Protein AF-A0AAD0AYL0-F1 (afdb_monomer)

Secondary structure (DSSP, 8-state):
----HHHHHHHHHHHHHHHHHHHT--HHHHHHHHHHHHHHHHHHHHHHHHHHTTT-----

pLDDT: mean 80.18, std 14.62, range [49.75, 94.0]

Foldseek 3Di:
DPPDVLVVQLVVLVVLLVVCVVVVHDPVSNVVSVVSNVVSVVVVVVVVCVVVVVVPPPDD

Nearest PDB structures (foldseek):
  3ub0-assembly1_A  TM=6.651E-01  e=4.630E-01  Feline infectious peritonitis virus (strain 79-1146)
  7re3-assembly1_B  TM=6.685E-01  e=9.585E-01  Severe acute respiratory syndrome coronavirus 2
  5lcy-assembly1_C  TM=5.885E-01  e=5.010E+00  Salmonella enterica subsp. enterica serovar Typhimurium

Structure (mmCIF, N/CA/C/O backbone):
data_AF-A0AAD0AYL0-F1
#
_entry.id   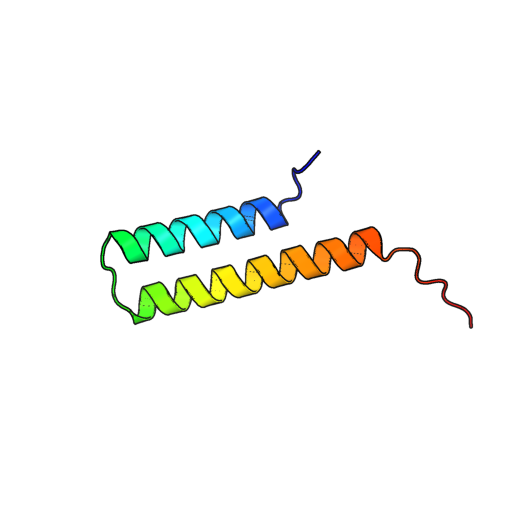AF-A0AAD0AYL0-F1
#
loop_
_atom_site.group_PDB
_atom_site.id
_atom_site.type_symbol
_atom_site.label_atom_id
_atom_site.label_alt_id
_atom_site.label_comp_id
_atom_site.lab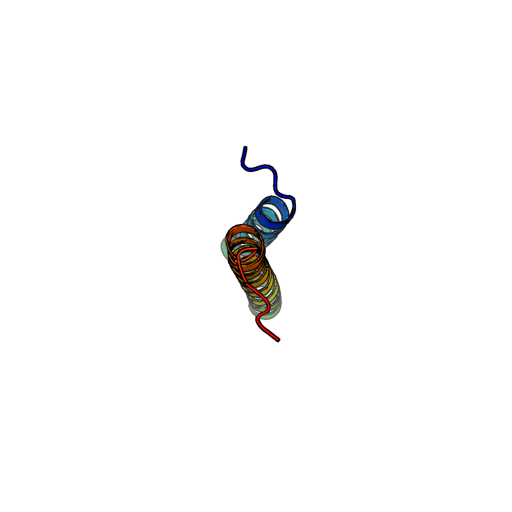el_asym_id
_atom_site.label_entity_id
_atom_site.label_seq_id
_atom_site.pdbx_PDB_ins_code
_atom_site.Cartn_x
_atom_site.Cartn_y
_atom_site.Cartn_z
_atom_site.occupancy
_atom_site.B_iso_or_equiv
_atom_site.auth_seq_id
_atom_site.auth_comp_id
_atom_site.auth_asym_id
_atom_site.auth_atom_id
_atom_site.pdbx_PDB_model_num
ATOM 1 N N . MET A 1 1 ? 9.590 8.487 -18.562 1.00 49.75 1 MET A N 1
ATOM 2 C CA . MET A 1 1 ? 8.369 9.221 -18.165 1.00 49.75 1 MET A CA 1
ATOM 3 C C . MET A 1 1 ? 7.579 8.265 -17.285 1.00 49.75 1 MET A C 1
ATOM 5 O O . MET A 1 1 ? 7.453 7.114 -17.699 1.00 49.75 1 MET A O 1
ATOM 9 N N . PRO A 1 2 ? 7.251 8.613 -16.031 1.00 51.41 2 PRO A N 1
ATOM 10 C CA . P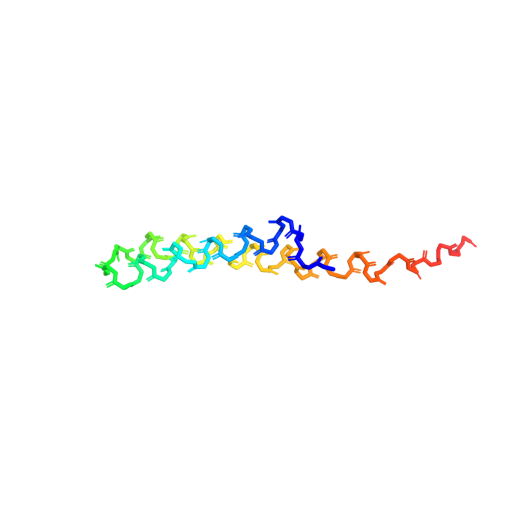RO A 1 2 ? 6.840 7.634 -15.034 1.00 51.41 2 PRO A CA 1
ATOM 11 C C . PRO A 1 2 ? 5.328 7.401 -15.109 1.00 51.41 2 PRO A C 1
ATOM 13 O O . PRO A 1 2 ? 4.599 7.724 -14.184 1.00 51.41 2 PRO A O 1
ATOM 16 N N . ASP A 1 3 ? 4.869 6.814 -16.208 1.00 56.41 3 ASP A N 1
ATOM 17 C CA . ASP A 1 3 ? 3.462 6.454 -16.415 1.00 56.41 3 ASP A CA 1
ATOM 18 C C . ASP A 1 3 ? 3.316 4.933 -16.487 1.00 56.41 3 ASP A C 1
ATOM 20 O O . ASP A 1 3 ? 2.540 4.391 -17.271 1.00 56.41 3 ASP A O 1
ATOM 24 N N . HIS A 1 4 ? 4.112 4.206 -15.694 1.00 69.56 4 HIS A N 1
ATOM 25 C CA . HIS A 1 4 ? 3.894 2.774 -15.577 1.00 69.56 4 HIS A CA 1
ATOM 26 C C . HIS A 1 4 ? 2.667 2.536 -14.691 1.00 69.56 4 HIS A C 1
ATOM 28 O O . HIS A 1 4 ? 2.679 2.947 -13.527 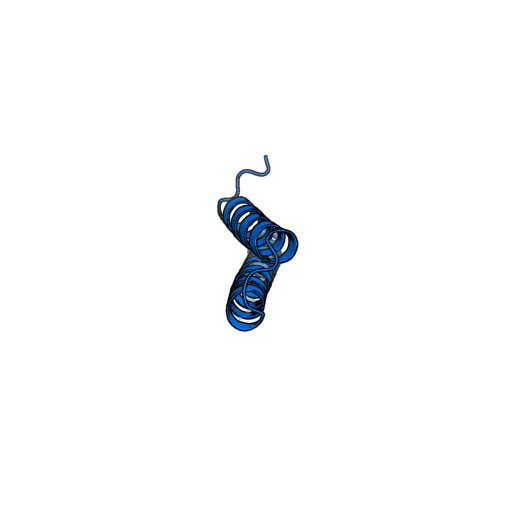1.00 69.56 4 HIS A O 1
ATOM 34 N N . PRO A 1 5 ? 1.620 1.863 -15.209 1.00 78.69 5 PRO A N 1
ATOM 35 C CA . PRO A 1 5 ? 0.332 1.707 -14.527 1.00 78.69 5 PRO A CA 1
ATOM 36 C C . PRO A 1 5 ? 0.458 1.042 -13.151 1.00 78.69 5 PRO A C 1
ATOM 38 O O . PRO A 1 5 ? -0.354 1.283 -12.271 1.00 78.69 5 PRO A O 1
ATOM 41 N N . ILE A 1 6 ? 1.527 0.278 -12.937 1.00 79.06 6 ILE A N 1
ATOM 42 C CA . ILE A 1 6 ? 1.898 -0.330 -11.658 1.00 79.06 6 ILE A CA 1
ATOM 43 C C . ILE A 1 6 ? 2.175 0.706 -10.553 1.00 79.06 6 ILE A C 1
ATOM 45 O O . ILE A 1 6 ? 1.752 0.515 -9.417 1.00 79.06 6 ILE A O 1
ATOM 49 N N . TYR A 1 7 ? 2.812 1.840 -10.864 1.00 81.44 7 TYR A N 1
ATOM 50 C CA . TYR A 1 7 ? 3.024 2.902 -9.872 1.00 81.44 7 TYR A CA 1
ATOM 51 C C . TYR A 1 7 ? 1.736 3.668 -9.568 1.00 81.44 7 TYR A C 1
ATOM 53 O O . TYR A 1 7 ? 1.521 4.066 -8.425 1.00 81.44 7 TYR A O 1
ATOM 61 N N . LEU A 1 8 ? 0.862 3.837 -10.567 1.00 85.56 8 LEU A N 1
ATOM 62 C CA . LEU A 1 8 ? -0.461 4.434 -10.372 1.00 85.56 8 LEU A CA 1
ATOM 63 C C . LEU A 1 8 ? -1.337 3.549 -9.475 1.00 85.56 8 LEU A C 1
ATOM 65 O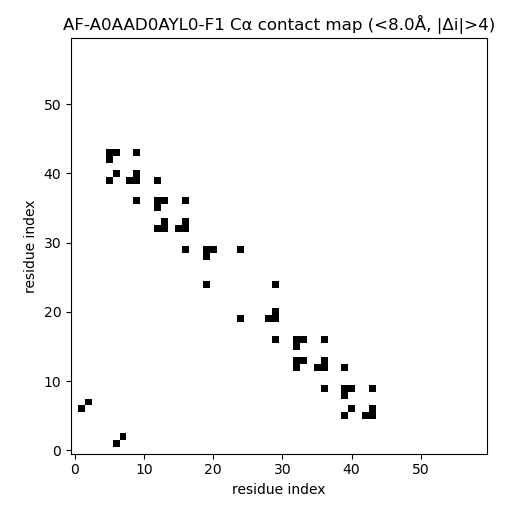 O . LEU A 1 8 ? -1.959 4.061 -8.549 1.00 85.56 8 LEU A O 1
ATOM 69 N N . GLN A 1 9 ? -1.314 2.229 -9.685 1.00 85.12 9 GLN A N 1
ATOM 70 C CA . GLN A 1 9 ? -2.034 1.265 -8.845 1.00 85.12 9 GLN A CA 1
ATOM 71 C C . GLN A 1 9 ? -1.501 1.229 -7.404 1.00 85.12 9 GLN A C 1
ATOM 73 O O . GLN A 1 9 ? -2.289 1.191 -6.461 1.00 85.12 9 GLN A O 1
ATOM 78 N N . ALA A 1 10 ? -0.181 1.309 -7.207 1.00 87.06 10 ALA A N 1
ATOM 79 C CA . ALA A 1 10 ? 0.403 1.406 -5.867 1.00 87.06 10 ALA A CA 1
ATOM 80 C C . ALA A 1 10 ? 0.021 2.719 -5.157 1.00 87.06 10 ALA A C 1
ATOM 82 O O . ALA A 1 10 ? -0.314 2.712 -3.972 1.00 87.06 10 ALA A O 1
ATOM 83 N N . ALA A 1 11 ? 0.026 3.843 -5.880 1.00 88.38 11 ALA A N 1
ATOM 84 C CA . ALA A 1 11 ? -0.369 5.142 -5.337 1.00 88.38 11 ALA A CA 1
ATOM 85 C C . ALA A 1 11 ? -1.869 5.214 -5.005 1.00 88.38 11 ALA A C 1
ATOM 87 O O . ALA A 1 11 ? -2.258 5.862 -4.035 1.00 88.38 11 ALA A O 1
ATOM 88 N N . GLU A 1 12 ? -2.723 4.557 -5.787 1.00 90.12 12 GLU A N 1
ATOM 89 C CA . GLU A 1 12 ? -4.151 4.429 -5.494 1.00 90.12 12 GLU A CA 1
ATOM 90 C C . GLU A 1 12 ? -4.405 3.614 -4.225 1.00 90.12 12 GLU A C 1
ATOM 92 O O . GLU A 1 12 ? -5.002 4.148 -3.290 1.00 90.12 12 GLU A O 1
ATOM 97 N N . ALA A 1 13 ? -3.825 2.415 -4.125 1.00 90.00 13 ALA A N 1
ATOM 98 C CA . ALA A 1 13 ? -3.958 1.569 -2.939 1.00 90.00 13 ALA A CA 1
ATOM 99 C C . ALA A 1 13 ? -3.447 2.257 -1.657 1.00 90.00 13 ALA A C 1
ATOM 101 O O . ALA A 1 13 ? -4.022 2.094 -0.578 1.00 90.00 13 ALA A O 1
ATOM 102 N N . PHE A 1 14 ? -2.384 3.063 -1.762 1.00 89.62 14 PHE A N 1
ATOM 103 C CA . PHE A 1 14 ? -1.871 3.830 -0.627 1.00 89.62 14 PHE A CA 1
ATOM 104 C C . PHE A 1 14 ? -2.824 4.949 -0.190 1.00 89.62 14 PHE A C 1
ATOM 106 O O . PHE A 1 14 ? -2.988 5.173 1.010 1.00 89.62 14 PHE A O 1
ATOM 113 N N . ARG A 1 15 ? -3.485 5.629 -1.137 1.00 92.12 15 ARG A N 1
ATOM 114 C CA . ARG A 1 15 ? -4.494 6.654 -0.825 1.00 92.12 15 ARG A CA 1
ATOM 115 C C . ARG A 1 15 ? -5.701 6.051 -0.114 1.00 92.12 15 ARG A C 1
ATOM 117 O O . ARG A 1 15 ? -6.107 6.590 0.908 1.00 92.12 15 ARG A O 1
ATOM 124 N N . GLU A 1 16 ? -6.218 4.922 -0.595 1.00 91.12 16 GLU A N 1
ATOM 125 C CA . GLU A 1 16 ? -7.348 4.229 0.045 1.00 91.12 16 GLU A CA 1
ATOM 126 C C . GLU A 1 16 ? -7.007 3.773 1.471 1.00 91.12 16 GLU A C 1
ATOM 128 O O . GLU A 1 16 ? -7.812 3.919 2.391 1.00 91.12 16 GLU A O 1
ATOM 133 N N . TYR A 1 17 ? -5.787 3.265 1.684 1.00 92.25 17 TYR A N 1
ATOM 134 C CA . TYR A 1 17 ? -5.297 2.920 3.019 1.00 92.25 17 TYR A CA 1
ATOM 135 C C . TYR A 1 17 ? -5.231 4.137 3.956 1.00 92.25 17 TYR A C 1
ATOM 137 O O . TYR A 1 17 ? -5.648 4.041 5.113 1.00 92.25 17 TYR A O 1
ATOM 145 N N . LEU A 1 18 ? -4.709 5.271 3.477 1.00 91.56 18 LEU A N 1
ATOM 146 C CA . LEU A 1 18 ? -4.628 6.504 4.264 1.00 91.56 18 LEU A CA 1
ATOM 147 C C . LEU A 1 18 ? -6.014 7.048 4.602 1.00 91.56 18 LEU A C 1
ATOM 149 O O . LEU A 1 18 ? -6.253 7.381 5.758 1.00 91.56 18 LEU A O 1
ATOM 153 N N . GLU A 1 19 ? -6.931 7.057 3.637 1.00 93.06 19 GLU A N 1
ATOM 154 C CA . GLU A 1 19 ? -8.308 7.504 3.843 1.00 93.06 19 GLU A CA 1
ATOM 155 C C . GLU A 1 19 ? -9.023 6.642 4.889 1.00 93.06 19 GLU A C 1
ATOM 157 O O . GLU A 1 19 ? -9.600 7.179 5.831 1.00 93.06 19 GLU A O 1
ATOM 162 N N . ALA A 1 20 ? -8.913 5.312 4.803 1.00 91.88 20 ALA A N 1
ATOM 163 C CA . ALA A 1 20 ? -9.478 4.416 5.811 1.00 91.88 20 ALA A CA 1
ATOM 164 C C . ALA A 1 20 ? -8.855 4.655 7.199 1.00 91.88 20 ALA A C 1
ATOM 166 O O . ALA A 1 20 ? -9.546 4.670 8.220 1.00 91.88 20 ALA A O 1
ATOM 167 N N . LYS A 1 21 ? -7.541 4.893 7.256 1.00 89.81 21 LYS A N 1
ATOM 168 C CA . LYS A 1 21 ? -6.845 5.186 8.511 1.00 89.81 21 LYS A CA 1
ATOM 169 C C . LYS A 1 21 ? -7.259 6.536 9.112 1.00 89.81 21 LYS A C 1
ATOM 171 O O . LYS A 1 21 ? -7.408 6.619 10.329 1.00 89.81 21 LYS A O 1
ATOM 176 N N . GLU A 1 22 ? -7.444 7.571 8.293 1.00 92.75 22 GLU A N 1
ATOM 177 C CA . GLU A 1 22 ? -7.887 8.908 8.722 1.00 92.75 22 GLU A CA 1
ATOM 178 C C . GLU A 1 22 ? -9.371 8.948 9.092 1.00 92.75 22 GLU A C 1
ATOM 180 O O . GLU A 1 22 ? -9.745 9.619 10.052 1.00 92.75 22 GLU A O 1
ATOM 185 N N . CYS A 1 23 ? -10.212 8.191 8.387 1.00 92.00 23 CYS A N 1
ATOM 186 C CA . CYS A 1 23 ? -11.634 8.053 8.697 1.00 92.00 23 CYS A CA 1
ATOM 187 C C . CYS A 1 23 ? -11.870 7.269 10.003 1.00 92.00 23 CYS A C 1
ATOM 189 O O . CYS A 1 23 ? -12.955 7.330 10.582 1.00 92.00 23 CYS A O 1
ATOM 191 N N . GLY A 1 24 ? -10.851 6.555 10.496 1.00 90.94 24 GLY A N 1
ATOM 192 C CA . GLY A 1 24 ? -10.985 5.667 11.648 1.00 90.94 24 GLY A CA 1
ATOM 193 C C . GLY A 1 24 ? -11.808 4.422 11.316 1.00 90.94 24 GLY A C 1
ATOM 194 O O . GLY A 1 24 ? -12.543 3.927 12.171 1.00 90.94 24 GLY A O 1
ATOM 195 N N . ASP A 1 25 ? -11.710 3.934 10.073 1.00 92.50 25 ASP A N 1
ATOM 196 C CA . ASP A 1 25 ? -12.353 2.696 9.638 1.00 92.50 25 ASP A CA 1
ATOM 197 C C . ASP A 1 25 ? -11.905 1.497 10.499 1.00 92.50 25 ASP A C 1
ATOM 199 O O . ASP A 1 25 ? -10.868 1.539 11.174 1.00 92.50 25 ASP A O 1
ATOM 203 N N . PRO A 1 26 ? -12.655 0.381 10.456 1.00 92.94 26 PRO A N 1
ATOM 204 C CA . PRO A 1 26 ? -12.330 -0.809 11.223 1.00 92.94 26 PRO A CA 1
ATOM 205 C C . PRO A 1 26 ? -10.898 -1.292 10.955 1.00 92.94 26 PRO A C 1
ATOM 207 O O . PRO A 1 26 ? -10.464 -1.315 9.796 1.00 92.94 26 PRO A O 1
ATOM 210 N N . PRO A 1 27 ? -10.183 -1.774 11.987 1.00 88.81 27 PRO A N 1
ATOM 211 C CA . PRO A 1 27 ? -8.805 -2.237 11.842 1.00 88.81 27 PRO A CA 1
ATOM 212 C C . PRO A 1 27 ? -8.673 -3.361 10.807 1.00 88.81 27 PRO A C 1
ATOM 214 O O . PRO A 1 27 ? -7.693 -3.390 10.076 1.00 88.81 27 PRO A O 1
A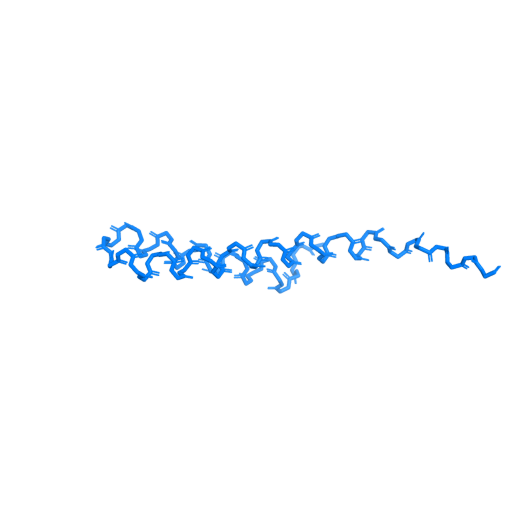TOM 217 N N . GLU A 1 28 ? -9.689 -4.218 10.663 1.00 91.94 28 GLU A N 1
ATOM 218 C CA . GLU A 1 28 ? -9.732 -5.268 9.634 1.00 91.94 28 GLU A CA 1
ATOM 219 C C . GLU A 1 28 ? -9.693 -4.695 8.205 1.00 91.94 28 GLU A C 1
ATOM 221 O O . GLU A 1 28 ? -8.982 -5.201 7.335 1.00 91.94 28 GLU A O 1
ATOM 226 N N . LYS A 1 29 ? -10.410 -3.591 7.958 1.00 90.06 29 LYS A N 1
ATOM 227 C CA . LYS A 1 29 ? -10.440 -2.919 6.652 1.00 90.06 29 LYS A CA 1
ATOM 228 C C . LYS A 1 29 ? -9.119 -2.202 6.376 1.00 90.06 29 LYS A C 1
ATOM 230 O O . LYS A 1 29 ? -8.576 -2.324 5.279 1.00 90.06 29 LYS A O 1
ATOM 235 N N . VAL A 1 30 ? -8.581 -1.510 7.379 1.00 92.81 30 VAL A N 1
ATOM 236 C CA . VAL A 1 30 ? -7.281 -0.826 7.296 1.00 92.81 30 VAL A CA 1
ATOM 237 C C . VAL A 1 30 ? -6.150 -1.831 7.049 1.00 92.81 30 VAL A C 1
ATOM 239 O O . VAL A 1 30 ? -5.276 -1.589 6.219 1.00 92.81 30 VAL A O 1
ATOM 242 N N . GLU A 1 31 ? -6.183 -2.987 7.710 1.00 92.75 31 GLU A N 1
ATOM 243 C CA . GLU A 1 31 ? -5.188 -4.048 7.542 1.00 92.75 31 GLU A CA 1
ATOM 244 C C . GLU A 1 31 ? -5.279 -4.711 6.163 1.00 92.75 31 GLU A C 1
ATOM 246 O O . GLU A 1 31 ? -4.258 -4.908 5.501 1.00 92.75 31 GLU A O 1
ATOM 251 N N . ARG A 1 32 ? -6.495 -4.953 5.660 1.00 92.94 32 ARG A N 1
ATOM 252 C CA . ARG A 1 32 ? -6.695 -5.440 4.289 1.00 92.94 32 ARG A CA 1
ATOM 253 C C . ARG A 1 32 ? -6.123 -4.470 3.251 1.00 92.94 32 ARG A C 1
ATOM 255 O O . ARG A 1 32 ? -5.425 -4.900 2.334 1.00 92.94 32 ARG A O 1
ATOM 262 N N . LEU A 1 33 ? -6.384 -3.172 3.407 1.00 92.56 33 LEU A N 1
ATOM 263 C CA . LEU A 1 33 ? -5.855 -2.128 2.523 1.00 92.56 33 LEU A CA 1
ATOM 264 C C . LEU A 1 33 ? -4.329 -2.016 2.621 1.00 92.56 33 LEU A C 1
ATOM 266 O O . LEU A 1 33 ? -3.655 -1.863 1.603 1.00 92.56 33 LEU A O 1
ATOM 270 N N . ARG A 1 34 ? -3.768 -2.183 3.824 1.00 91.81 34 ARG A N 1
ATOM 271 C CA . ARG A 1 34 ? -2.317 -2.240 4.032 1.00 91.81 34 ARG A CA 1
ATOM 272 C C . ARG A 1 34 ? -1.674 -3.386 3.248 1.00 91.81 34 ARG A C 1
ATOM 274 O O . ARG A 1 34 ? -0.672 -3.150 2.580 1.00 91.81 34 ARG A O 1
ATOM 281 N N . LEU A 1 35 ? -2.242 -4.593 3.302 1.00 94.00 35 LEU A N 1
ATOM 282 C CA . LEU A 1 35 ? -1.721 -5.759 2.572 1.00 94.00 35 LEU A CA 1
ATOM 283 C C . LEU A 1 35 ? -1.773 -5.560 1.050 1.00 94.00 35 LEU A C 1
ATOM 285 O O . LEU A 1 35 ? -0.831 -5.916 0.347 1.00 94.00 35 LEU A O 1
ATOM 289 N N . ILE A 1 36 ? -2.850 -4.956 0.539 1.00 92.25 36 ILE A N 1
ATOM 290 C CA . ILE A 1 36 ? -2.988 -4.626 -0.890 1.00 92.25 36 ILE A CA 1
ATOM 291 C C . ILE A 1 36 ? -1.922 -3.609 -1.304 1.00 92.25 36 ILE A C 1
ATOM 293 O O . ILE A 1 36 ? -1.235 -3.801 -2.306 1.00 92.25 36 ILE A O 1
ATOM 297 N N . CYS A 1 37 ? -1.748 -2.552 -0.512 1.00 90.81 37 CYS A N 1
ATOM 298 C CA . CYS A 1 37 ? -0.717 -1.550 -0.733 1.00 90.81 37 CYS A CA 1
ATOM 299 C C . CYS A 1 37 ? 0.688 -2.180 -0.741 1.00 90.81 37 CYS A C 1
ATOM 301 O O . CYS A 1 37 ? 1.469 -1.940 -1.660 1.00 90.81 37 CYS A O 1
ATOM 303 N N . GLU A 1 38 ? 1.005 -3.024 0.241 1.00 90.81 38 GLU A N 1
ATOM 304 C CA . GLU A 1 38 ? 2.292 -3.722 0.339 1.00 90.81 38 GLU A CA 1
ATOM 305 C C . GLU A 1 38 ? 2.559 -4.619 -0.881 1.00 90.81 38 GLU A C 1
ATOM 307 O O . GLU A 1 38 ? 3.633 -4.541 -1.483 1.00 90.81 38 GLU A O 1
ATOM 312 N N . ALA A 1 39 ? 1.558 -5.389 -1.319 1.00 90.31 39 ALA A N 1
ATOM 313 C CA . ALA A 1 39 ? 1.654 -6.217 -2.518 1.00 90.31 39 ALA A CA 1
ATOM 314 C C . ALA A 1 39 ? 1.905 -5.384 -3.789 1.00 90.31 39 ALA A C 1
ATOM 316 O O . ALA A 1 39 ? 2.736 -5.762 -4.618 1.00 90.31 39 ALA A O 1
ATOM 317 N N . GLN A 1 40 ? 1.242 -4.231 -3.931 1.00 88.31 40 GLN A N 1
ATOM 318 C CA . GLN A 1 40 ? 1.428 -3.335 -5.077 1.00 88.31 40 GLN A CA 1
ATOM 319 C C . GLN A 1 40 ? 2.820 -2.686 -5.091 1.00 88.31 40 GLN A C 1
ATOM 321 O O . GLN A 1 40 ? 3.458 -2.600 -6.141 1.00 88.31 40 GLN A O 1
ATOM 326 N N . PHE A 1 41 ? 3.346 -2.288 -3.929 1.00 84.88 41 PHE A N 1
ATOM 327 C CA . PHE A 1 41 ? 4.721 -1.787 -3.821 1.00 84.88 41 PHE A CA 1
ATOM 328 C C . PHE A 1 41 ? 5.762 -2.866 -4.134 1.00 84.88 41 PHE A C 1
ATOM 330 O O . PHE A 1 41 ? 6.778 -2.578 -4.779 1.00 84.88 41 PHE A O 1
ATOM 337 N N . GLN A 1 42 ? 5.506 -4.110 -3.723 1.00 86.62 42 GLN A N 1
ATOM 338 C CA . GLN A 1 42 ? 6.370 -5.237 -4.056 1.00 86.62 42 GLN A CA 1
ATOM 339 C C . GLN A 1 42 ? 6.354 -5.516 -5.565 1.00 86.62 42 GLN A C 1
ATOM 341 O O . GLN A 1 42 ? 7.420 -5.634 -6.162 1.00 86.62 42 GLN A O 1
ATOM 346 N N . ALA A 1 43 ? 5.180 -5.505 -6.204 1.00 86.00 43 ALA A N 1
ATOM 347 C CA . ALA A 1 43 ? 5.050 -5.637 -7.657 1.00 86.00 43 ALA A CA 1
ATOM 348 C C . ALA A 1 43 ? 5.724 -4.481 -8.420 1.00 86.00 43 ALA A C 1
ATOM 350 O O . ALA A 1 43 ? 6.371 -4.709 -9.438 1.00 86.00 43 ALA A O 1
ATOM 351 N N . ALA A 1 44 ? 5.644 -3.246 -7.917 1.00 83.38 44 ALA A N 1
ATOM 352 C CA . ALA A 1 44 ? 6.346 -2.096 -8.493 1.00 83.38 44 ALA A CA 1
ATOM 353 C C . ALA A 1 44 ? 7.870 -2.186 -8.369 1.00 83.38 44 ALA A C 1
ATOM 355 O O . ALA A 1 44 ? 8.607 -1.722 -9.245 1.00 83.38 44 ALA A O 1
ATOM 356 N N . THR A 1 45 ? 8.345 -2.796 -7.288 1.00 81.38 45 THR A N 1
ATOM 357 C CA . THR A 1 45 ? 9.768 -3.057 -7.073 1.00 81.38 45 THR A CA 1
ATOM 358 C C . THR A 1 45 ? 10.254 -4.183 -7.981 1.00 81.38 45 THR A C 1
ATOM 360 O O . THR A 1 45 ? 11.268 -4.012 -8.656 1.00 81.38 45 THR A O 1
ATOM 363 N N . ASP A 1 46 ? 9.503 -5.281 -8.067 1.00 81.19 46 ASP A N 1
ATOM 364 C CA . ASP A 1 46 ? 9.775 -6.411 -8.961 1.00 81.19 46 ASP A CA 1
ATOM 365 C C . ASP A 1 46 ? 9.771 -5.978 -10.433 1.00 81.19 46 ASP A C 1
ATOM 367 O O . ASP A 1 46 ? 10.711 -6.262 -11.172 1.00 81.19 46 ASP A O 1
ATOM 371 N N . TYR A 1 47 ? 8.795 -5.154 -10.828 1.00 75.31 47 TYR A N 1
ATOM 372 C CA . TYR A 1 47 ? 8.744 -4.536 -12.149 1.00 75.31 47 TYR A CA 1
ATOM 373 C C . TYR A 1 47 ? 10.003 -3.718 -12.444 1.00 75.31 47 TYR A C 1
ATOM 375 O O . TYR A 1 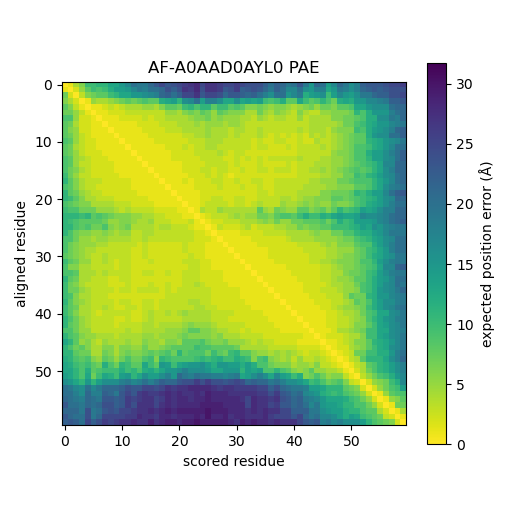47 ? 10.572 -3.832 -13.528 1.00 75.31 47 TYR A O 1
ATOM 383 N N . ARG A 1 48 ? 10.488 -2.926 -11.478 1.00 68.38 48 ARG A N 1
ATOM 384 C CA . ARG A 1 48 ? 11.727 -2.162 -11.654 1.00 68.38 48 ARG A CA 1
ATOM 385 C C . ARG A 1 48 ? 12.930 -3.081 -11.849 1.00 68.38 48 ARG A C 1
ATOM 387 O O . ARG A 1 48 ? 13.714 -2.820 -12.748 1.00 68.38 48 ARG A O 1
ATOM 394 N N . PHE A 1 49 ? 13.041 -4.170 -11.090 1.00 69.69 49 PHE A N 1
ATOM 395 C CA . PHE A 1 49 ? 14.104 -5.162 -11.287 1.00 69.69 49 PHE A CA 1
ATOM 396 C C . PHE A 1 49 ? 13.981 -5.929 -12.605 1.00 69.69 49 PHE A C 1
ATOM 398 O O . PHE A 1 49 ? 15.001 -6.250 -13.203 1.00 69.69 49 PHE A O 1
ATOM 405 N N . HIS A 1 50 ? 12.770 -6.204 -13.085 1.00 65.50 50 HIS A N 1
ATOM 406 C CA . HIS A 1 50 ? 12.562 -6.859 -14.373 1.00 65.50 50 HIS A CA 1
ATOM 407 C C . HIS A 1 50 ? 12.915 -5.935 -15.547 1.00 65.50 50 HIS A C 1
ATOM 409 O O . HIS A 1 50 ? 13.561 -6.368 -16.498 1.00 65.50 50 HIS A O 1
ATOM 415 N N . VAL A 1 51 ? 12.539 -4.655 -15.462 1.00 64.19 51 VAL A N 1
ATOM 416 C CA . VAL A 1 51 ? 12.837 -3.644 -16.488 1.00 64.19 51 VAL A CA 1
ATOM 417 C C . VAL A 1 51 ? 14.323 -3.283 -16.520 1.00 64.19 51 VAL A C 1
ATOM 419 O O . VAL A 1 51 ? 14.893 -3.227 -17.607 1.00 64.19 51 VAL A O 1
ATOM 422 N N . ASP A 1 52 ? 14.972 -3.102 -15.365 1.00 62.06 52 ASP A N 1
ATOM 423 C CA . ASP A 1 52 ? 16.434 -2.909 -15.288 1.00 62.06 52 ASP A CA 1
ATOM 424 C C . ASP A 1 52 ? 17.204 -4.218 -15.575 1.00 62.06 52 ASP A C 1
ATOM 426 O O . ASP A 1 52 ? 18.375 -4.205 -15.949 1.00 62.06 52 ASP A O 1
ATOM 430 N N . GLY A 1 53 ? 16.542 -5.368 -15.416 1.00 57.44 53 GLY A N 1
ATOM 431 C CA . GLY A 1 53 ? 17.119 -6.712 -15.447 1.00 57.44 53 GLY A CA 1
ATOM 432 C C . GLY A 1 53 ? 17.101 -7.425 -16.796 1.00 57.44 53 GLY A C 1
ATOM 433 O O . GLY A 1 53 ? 17.550 -8.572 -16.865 1.00 57.44 53 GLY A O 1
ATOM 434 N N . VAL A 1 54 ? 16.700 -6.788 -17.903 1.00 54.53 54 VAL A N 1
ATOM 435 C CA . VAL A 1 54 ? 16.941 -7.339 -19.259 1.00 54.53 54 VAL A CA 1
ATOM 436 C C . VAL A 1 54 ? 18.413 -7.141 -19.680 1.00 54.53 54 VAL A C 1
ATOM 438 O O . VAL A 1 54 ? 18.741 -6.723 -20.786 1.00 54.53 54 VAL A O 1
ATOM 441 N N . HIS A 1 55 ? 19.329 -7.488 -18.776 1.00 51.56 55 HIS A N 1
ATOM 442 C CA . HIS A 1 55 ? 20.681 -7.944 -19.086 1.00 51.56 55 HIS A CA 1
ATOM 443 C C . HIS A 1 55 ? 20.982 -9.266 -18.362 1.00 51.56 55 HIS A C 1
ATOM 445 O O . HIS A 1 55 ? 22.116 -9.538 -17.973 1.00 51.56 55 HIS A O 1
ATOM 451 N N . VAL A 1 56 ? 19.982 -10.141 -18.197 1.00 55.06 56 VAL A N 1
ATOM 452 C CA . VAL A 1 56 ? 20.264 -11.567 -17.992 1.00 55.06 56 VAL A CA 1
ATOM 453 C C . VAL A 1 56 ? 20.746 -12.128 -19.328 1.00 55.06 56 VAL A C 1
ATOM 455 O O . VAL A 1 56 ? 19.987 -12.653 -20.143 1.00 55.06 56 VAL A O 1
ATOM 458 N N . ILE A 1 57 ? 22.050 -11.993 -19.551 1.00 57.38 57 ILE A N 1
ATOM 459 C CA . ILE A 1 57 ? 22.836 -12.888 -20.394 1.00 57.38 57 ILE A CA 1
ATOM 460 C C . ILE A 1 57 ? 22.508 -14.329 -19.988 1.00 57.38 57 ILE A C 1
ATOM 462 O O . ILE A 1 57 ? 23.087 -14.883 -19.056 1.00 57.38 57 ILE A O 1
ATOM 466 N N . LYS A 1 58 ? 21.571 -14.956 -20.706 1.00 57.59 58 LYS A N 1
ATOM 467 C CA . LYS A 1 58 ? 21.508 -16.414 -20.789 1.00 57.59 58 LYS A CA 1
ATOM 468 C C . LYS A 1 58 ? 22.834 -16.869 -21.398 1.00 57.59 58 LYS A C 1
ATOM 470 O O . LYS A 1 58 ? 23.031 -16.737 -22.603 1.00 57.59 58 LYS A O 1
ATOM 475 N N . ARG A 1 59 ? 23.755 -17.376 -20.579 1.00 49.88 59 ARG A N 1
ATOM 476 C CA . ARG A 1 59 ? 24.841 -18.230 -21.065 1.00 49.88 59 ARG A CA 1
ATOM 477 C C . ARG A 1 59 ? 24.455 -19.672 -20.775 1.00 49.88 59 ARG A C 1
ATOM 479 O O . ARG A 1 59 ? 24.257 -20.040 -19.621 1.00 49.88 59 ARG A O 1
ATOM 486 N N . HIS A 1 60 ? 24.244 -20.384 -21.874 1.00 53.47 60 HIS A N 1
ATOM 487 C CA . HIS A 1 60 ? 23.949 -21.802 -21.966 1.00 53.47 60 HIS A CA 1
ATOM 488 C C . HIS A 1 60 ? 25.242 -22.619 -21.923 1.00 53.47 60 HIS A C 1
ATOM 490 O O . HIS A 1 60 ? 26.294 -22.045 -22.295 1.00 53.47 60 HIS A O 1
#

Solvent-accessible surface area (backbone atoms only — not co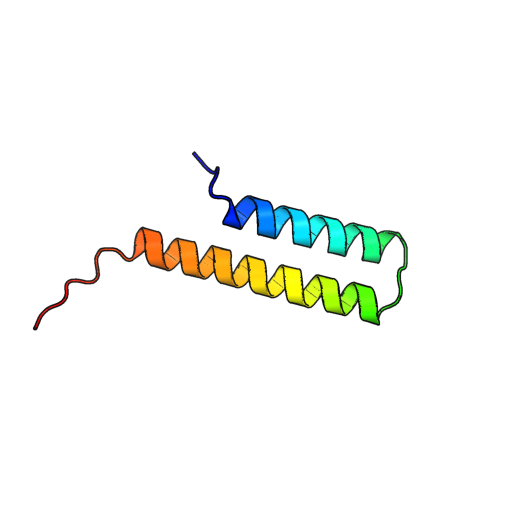mparable to full-atom values): 3410 Å² total; per-residue (Å²): 130,98,74,53,65,52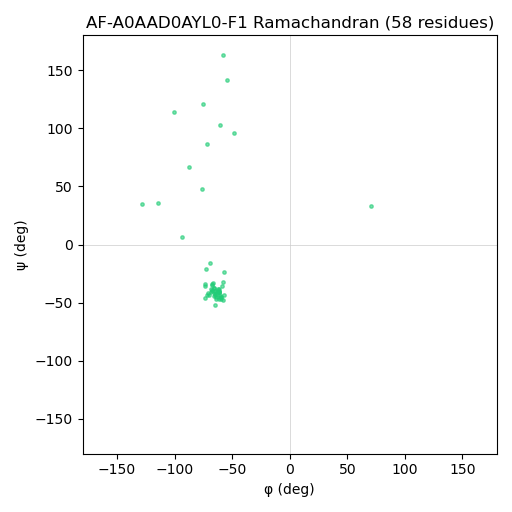,55,54,52,23,54,48,33,44,49,55,25,49,50,32,57,74,73,64,51,57,67,72,58,36,50,53,30,45,53,52,22,52,52,30,48,51,49,41,49,51,49,49,51,54,68,73,42,81,71,71,75,83,79,130

Sequence (60 aa):
MPDHPIYLQAAEAFREYLEAKECGDPPEKVERLRLICEAQFQAATDYRFHVDGVHVIKRH

Mean predicted aligned error: 8.23 Å

Radius of gyration: 15.65 Å; Cα contacts (8 Å, |Δi|>4): 29; chains: 1; bounding box: 37×31×34 Å